Protein AF-A0A968X0L7-F1 (afdb_monomer)

Structure (mmCIF, N/CA/C/O backbone):
data_AF-A0A968X0L7-F1
#
_entry.id   AF-A0A968X0L7-F1
#
loop_
_atom_site.group_PDB
_atom_site.id
_atom_site.type_symbol
_atom_site.label_atom_id
_atom_site.label_alt_id
_atom_site.label_comp_id
_atom_site.label_asym_id
_atom_site.label_entity_id
_atom_site.label_seq_id
_atom_site.pdbx_PDB_ins_code
_atom_site.Cartn_x
_atom_site.Cartn_y
_atom_site.Cartn_z
_atom_site.occupancy
_atom_site.B_iso_or_equiv
_atom_site.auth_seq_id
_atom_site.auth_comp_id
_atom_site.auth_asym_id
_atom_site.auth_atom_id
_atom_site.pdbx_PDB_model_num
ATOM 1 N N . MET A 1 1 ? 12.137 -0.746 -3.456 1.00 75.75 1 MET A N 1
ATOM 2 C CA . MET A 1 1 ? 11.085 0.293 -3.569 1.00 75.75 1 MET A CA 1
ATOM 3 C C . MET A 1 1 ? 9.970 0.069 -2.554 1.00 75.75 1 MET A C 1
ATOM 5 O O . MET A 1 1 ? 9.830 0.918 -1.688 1.00 75.75 1 MET A O 1
ATOM 9 N N . PHE A 1 2 ? 9.202 -1.030 -2.614 1.00 81.44 2 PHE A N 1
ATOM 10 C CA . PHE A 1 2 ? 8.093 -1.289 -1.676 1.00 81.44 2 PHE A CA 1
ATOM 11 C C . PHE A 1 2 ? 8.555 -1.309 -0.215 1.00 81.44 2 PHE A C 1
ATOM 13 O O . PHE A 1 2 ? 8.019 -0.571 0.605 1.00 81.44 2 PHE A O 1
ATOM 20 N N . ALA A 1 3 ? 9.636 -2.038 0.077 1.00 82.19 3 ALA A N 1
ATOM 21 C CA . ALA A 1 3 ? 10.258 -2.047 1.402 1.00 82.19 3 ALA A CA 1
ATOM 22 C C . ALA A 1 3 ? 10.710 -0.652 1.884 1.00 82.19 3 ALA A C 1
ATOM 24 O O . ALA A 1 3 ? 10.649 -0.354 3.075 1.00 82.19 3 ALA A O 1
ATOM 25 N N . ASP A 1 4 ? 11.153 0.224 0.976 1.00 84.81 4 ASP A N 1
ATOM 26 C CA . ASP A 1 4 ? 11.571 1.585 1.334 1.00 84.81 4 ASP A CA 1
ATOM 27 C C . ASP A 1 4 ? 10.368 2.483 1.623 1.00 84.81 4 ASP A C 1
ATOM 29 O O . ASP A 1 4 ? 10.410 3.272 2.564 1.00 84.81 4 ASP A O 1
ATOM 33 N N . VAL A 1 5 ? 9.290 2.337 0.845 1.00 84.75 5 VAL A N 1
ATOM 34 C CA . VAL A 1 5 ? 8.009 3.013 1.089 1.00 84.75 5 VAL A CA 1
ATOM 35 C C . VAL A 1 5 ? 7.431 2.573 2.432 1.00 84.75 5 VAL A C 1
ATOM 37 O O . VAL A 1 5 ? 7.070 3.429 3.235 1.00 84.75 5 VAL A O 1
ATOM 40 N N . GLN A 1 6 ? 7.422 1.268 2.720 1.00 88.25 6 GLN A N 1
ATOM 41 C CA . GLN A 1 6 ? 6.985 0.744 4.013 1.00 88.25 6 GLN A CA 1
ATOM 42 C C . GLN A 1 6 ? 7.809 1.339 5.151 1.00 88.25 6 GLN A C 1
ATOM 44 O O . GLN A 1 6 ? 7.248 1.960 6.042 1.00 88.25 6 GLN A O 1
ATOM 49 N N . ARG A 1 7 ? 9.143 1.242 5.089 1.00 90.19 7 ARG A N 1
ATOM 50 C CA . ARG A 1 7 ? 10.028 1.757 6.143 1.00 90.19 7 ARG A CA 1
ATOM 51 C C . ARG A 1 7 ? 9.829 3.255 6.406 1.00 90.19 7 ARG A C 1
ATOM 53 O O . ARG A 1 7 ? 9.991 3.698 7.538 1.00 90.19 7 ARG A O 1
ATOM 60 N N . GLN A 1 8 ? 9.517 4.035 5.369 1.00 89.44 8 GLN A N 1
ATOM 61 C CA . GLN A 1 8 ? 9.254 5.472 5.492 1.00 89.44 8 GLN A CA 1
ATOM 62 C C . GLN A 1 8 ? 7.897 5.776 6.133 1.00 89.44 8 GLN A C 1
ATOM 64 O O . GLN A 1 8 ? 7.799 6.734 6.894 1.00 89.44 8 GLN A O 1
ATOM 69 N N . LEU A 1 9 ? 6.862 4.996 5.817 1.00 90.06 9 LEU A N 1
ATOM 70 C CA . LEU A 1 9 ? 5.487 5.297 6.217 1.00 90.06 9 LEU A CA 1
ATOM 71 C C . LEU A 1 9 ? 5.033 4.553 7.469 1.00 90.06 9 LEU A C 1
ATOM 73 O O . LEU A 1 9 ? 4.130 5.023 8.149 1.00 90.06 9 LEU A O 1
ATOM 77 N N . GLU A 1 10 ? 5.651 3.428 7.806 1.00 92.06 10 GLU A N 1
ATOM 78 C CA . GLU A 1 10 ? 5.284 2.616 8.965 1.00 92.06 10 GLU A CA 1
ATOM 79 C C . GLU A 1 10 ? 5.223 3.417 10.280 1.00 92.06 10 GLU A C 1
ATOM 81 O O . GLU A 1 10 ? 4.235 3.258 10.996 1.00 92.06 10 GLU A O 1
ATOM 86 N N . PRO A 1 11 ? 6.145 4.361 10.578 1.00 93.38 11 PRO A N 1
ATOM 87 C CA . PRO A 1 11 ? 6.009 5.226 11.752 1.00 93.38 11 PRO A CA 1
ATOM 88 C C . PRO A 1 11 ? 4.733 6.079 11.745 1.00 93.38 11 PRO A C 1
ATOM 90 O O . PRO A 1 11 ? 4.098 6.221 12.785 1.00 93.38 11 PRO A O 1
ATOM 93 N N . LEU A 1 12 ? 4.338 6.606 10.580 1.00 89.94 12 LEU A N 1
ATOM 94 C CA . LEU A 1 12 ? 3.117 7.404 10.428 1.00 89.94 12 LEU A CA 1
ATOM 95 C C . LEU A 1 12 ? 1.876 6.527 10.612 1.00 89.94 12 LEU A C 1
ATOM 97 O O . LEU A 1 12 ? 0.958 6.894 11.332 1.00 89.94 12 LEU A O 1
ATOM 101 N N . PHE A 1 13 ? 1.863 5.327 10.029 1.00 91.81 13 PHE A N 1
ATOM 102 C CA . PHE A 1 13 ? 0.772 4.372 10.240 1.00 91.81 13 PHE A CA 1
ATOM 103 C C . PHE A 1 13 ? 0.609 4.023 11.722 1.00 91.81 13 PHE A C 1
ATOM 105 O O . PHE A 1 13 ? -0.510 4.043 12.226 1.00 91.81 13 PHE A O 1
ATOM 112 N N . VAL A 1 14 ? 1.712 3.785 12.436 1.00 93.12 14 VAL A N 1
ATOM 113 C CA . VAL A 1 14 ? 1.689 3.530 13.883 1.00 93.12 14 VAL A CA 1
ATOM 114 C C . VAL A 1 14 ? 1.156 4.735 14.663 1.00 93.12 14 VAL A C 1
ATOM 116 O O . VAL A 1 14 ? 0.320 4.549 15.543 1.00 93.12 14 VAL A O 1
ATOM 119 N N . GLU A 1 15 ? 1.585 5.956 14.334 1.00 92.44 15 GLU A N 1
ATOM 120 C CA . GLU A 1 15 ? 1.085 7.195 14.955 1.00 92.44 15 GLU A CA 1
ATOM 121 C C . GLU A 1 15 ? -0.430 7.373 14.752 1.00 92.44 15 GLU A C 1
ATOM 123 O O . GLU A 1 15 ? -1.155 7.749 15.674 1.00 92.44 15 GLU A O 1
ATOM 128 N N . HIS A 1 16 ? -0.930 7.005 13.572 1.00 86.62 16 HIS A N 1
ATOM 129 C CA . HIS A 1 16 ? -2.353 6.996 13.237 1.00 86.62 16 HIS A CA 1
ATOM 130 C C . HIS A 1 16 ? -3.109 5.752 13.741 1.00 86.62 16 HIS A C 1
ATOM 132 O O . HIS A 1 16 ? -4.294 5.604 13.451 1.00 86.62 16 HIS A O 1
ATOM 138 N N . HIS A 1 17 ? -2.464 4.878 14.523 1.00 92.94 17 HIS A N 1
ATOM 139 C CA . HIS A 1 17 ? -3.044 3.638 15.056 1.00 92.94 17 HIS A CA 1
ATOM 140 C C . HIS A 1 17 ? -3.551 2.681 13.960 1.00 92.94 17 HIS A C 1
ATOM 142 O O . HIS A 1 17 ? -4.531 1.954 14.137 1.00 92.94 17 HIS A O 1
ATOM 148 N N . LEU A 1 18 ? -2.867 2.665 12.818 1.00 91.94 18 LEU A N 1
ATOM 149 C CA . LEU A 1 18 ? -3.136 1.820 11.661 1.00 91.94 18 LEU A CA 1
ATOM 150 C C . LEU A 1 18 ? -2.012 0.804 11.447 1.00 91.94 18 LEU A C 1
ATOM 152 O O . LEU A 1 18 ? -0.874 0.978 11.881 1.00 91.94 18 LEU A O 1
ATOM 156 N N . LYS A 1 19 ? -2.325 -0.269 10.720 1.00 93.69 19 LYS A N 1
ATOM 157 C CA . LYS A 1 19 ? -1.341 -1.268 10.279 1.00 93.69 19 LYS A CA 1
ATOM 158 C C . LYS A 1 19 ? -1.040 -1.093 8.799 1.00 93.69 19 LYS A C 1
ATOM 160 O O . LYS A 1 19 ? -1.970 -0.936 8.014 1.00 93.69 19 LYS A O 1
ATOM 165 N N . LEU A 1 20 ? 0.231 -1.198 8.421 1.00 93.38 20 LEU A N 1
ATOM 166 C CA . LEU A 1 20 ? 0.654 -1.291 7.026 1.00 93.38 20 LEU A CA 1
ATOM 167 C C . LEU A 1 20 ? 1.228 -2.685 6.761 1.00 93.38 20 LEU A C 1
ATOM 169 O O . LEU A 1 20 ? 2.188 -3.091 7.410 1.00 93.38 20 LEU A O 1
ATOM 173 N N . ALA A 1 21 ? 0.646 -3.409 5.811 1.00 92.19 21 ALA A N 1
ATOM 174 C CA . ALA A 1 21 ? 1.171 -4.677 5.315 1.00 92.19 21 ALA A CA 1
ATOM 175 C C . ALA A 1 21 ? 1.712 -4.502 3.893 1.00 92.19 21 ALA A C 1
ATOM 177 O O . ALA A 1 21 ? 1.120 -3.781 3.089 1.00 92.19 21 ALA A O 1
ATOM 178 N N . VAL A 1 22 ? 2.815 -5.180 3.572 1.00 91.00 22 VAL A N 1
ATOM 179 C CA . VAL A 1 22 ? 3.346 -5.255 2.207 1.00 91.00 22 VAL A CA 1
ATOM 180 C C . VAL A 1 22 ? 3.386 -6.703 1.749 1.00 91.00 22 VAL A C 1
ATOM 182 O O . VAL A 1 22 ? 3.975 -7.558 2.405 1.00 91.00 22 VAL A O 1
ATOM 185 N N . GLU A 1 23 ? 2.771 -6.961 0.601 1.00 90.38 23 GLU A N 1
ATOM 186 C CA . GLU A 1 23 ? 2.739 -8.260 -0.062 1.00 90.38 23 GLU A CA 1
ATOM 187 C C . GLU A 1 23 ? 3.369 -8.129 -1.459 1.00 90.38 23 GLU A C 1
ATOM 189 O O . GLU A 1 23 ? 2.684 -7.895 -2.456 1.00 90.38 23 GLU A O 1
ATOM 194 N N . GLU A 1 24 ? 4.695 -8.228 -1.538 1.00 83.88 24 GLU A N 1
ATOM 195 C CA . GLU A 1 24 ? 5.452 -8.075 -2.787 1.00 83.88 24 GLU A CA 1
ATOM 196 C C . GLU A 1 24 ? 5.568 -9.429 -3.512 1.00 83.88 24 GLU A C 1
ATOM 198 O O . GLU A 1 24 ? 6.336 -10.290 -3.095 1.00 83.88 24 GLU A O 1
ATOM 203 N N . ASN A 1 25 ? 4.803 -9.628 -4.596 1.00 81.69 25 ASN A N 1
ATOM 204 C CA . ASN A 1 25 ? 4.835 -10.860 -5.409 1.00 81.69 25 ASN A CA 1
ATOM 205 C C . ASN A 1 25 ? 5.301 -10.617 -6.856 1.00 81.69 25 ASN A C 1
ATOM 207 O O . ASN A 1 25 ? 5.048 -11.431 -7.744 1.00 81.69 25 ASN A O 1
ATOM 211 N N . ALA A 1 26 ? 5.948 -9.480 -7.113 1.00 74.00 26 ALA A N 1
ATOM 212 C CA . ALA A 1 26 ? 6.573 -9.162 -8.390 1.00 74.00 26 ALA A CA 1
ATOM 213 C C . ALA A 1 26 ? 7.910 -8.451 -8.151 1.00 74.00 26 ALA A C 1
ATOM 215 O O . ALA A 1 26 ? 7.945 -7.424 -7.478 1.00 74.00 26 ALA A O 1
ATOM 216 N N . GLU A 1 27 ? 8.995 -8.994 -8.706 1.00 65.00 27 GLU A N 1
ATOM 217 C CA . GLU A 1 27 ? 10.363 -8.572 -8.369 1.00 65.00 27 GLU A CA 1
ATOM 218 C C . GLU A 1 27 ? 10.845 -7.345 -9.160 1.00 65.00 27 GLU A C 1
ATOM 220 O O . GLU A 1 27 ? 11.585 -6.515 -8.630 1.00 65.00 27 GLU A O 1
ATOM 225 N N . LEU A 1 28 ? 10.448 -7.203 -10.432 1.00 68.69 28 LEU A N 1
ATOM 226 C CA . LEU A 1 28 ? 10.965 -6.157 -11.319 1.00 68.69 28 LEU A CA 1
ATOM 227 C C . LEU A 1 28 ? 9.897 -5.651 -12.298 1.00 68.69 28 LEU A C 1
ATOM 229 O O . LEU A 1 28 ? 9.290 -6.426 -13.039 1.00 68.69 28 LEU A O 1
ATOM 233 N N . VAL A 1 29 ? 9.724 -4.327 -12.346 1.00 76.00 29 VAL A N 1
ATOM 234 C CA . VAL A 1 29 ? 8.807 -3.635 -13.264 1.00 76.00 29 VAL A CA 1
ATOM 235 C C . VAL A 1 29 ? 9.518 -2.566 -14.088 1.00 76.00 29 VAL A C 1
ATOM 237 O O . VAL A 1 29 ? 10.389 -1.853 -13.592 1.00 76.00 29 VAL A O 1
ATOM 240 N N . TRP A 1 30 ? 9.098 -2.405 -15.339 1.00 75.81 30 TRP A N 1
ATOM 241 C CA . TRP A 1 30 ? 9.412 -1.255 -16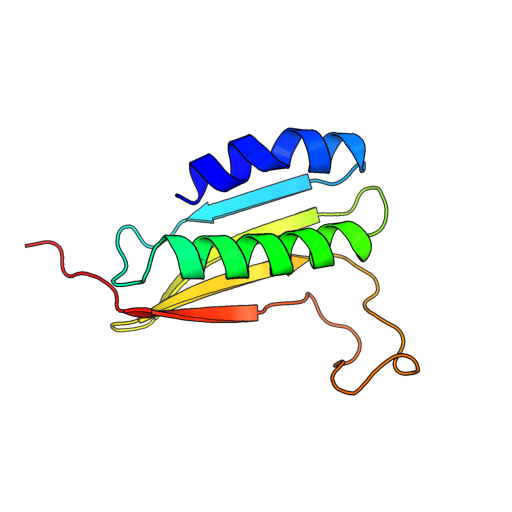.177 1.00 75.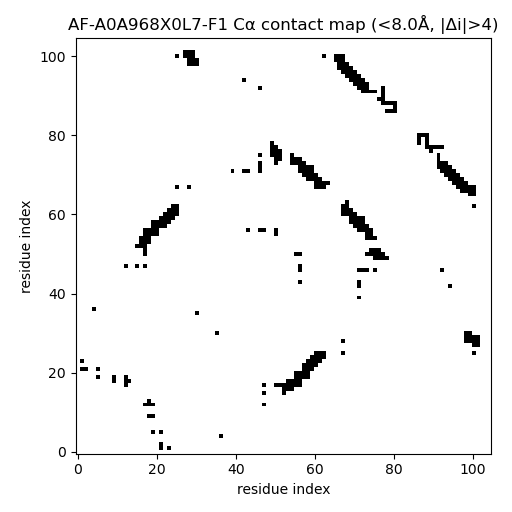81 30 TRP A CA 1
ATOM 242 C C . TRP A 1 30 ? 8.422 -0.131 -15.876 1.00 75.81 30 TRP A C 1
ATOM 244 O O . TRP A 1 30 ? 7.318 -0.081 -16.420 1.00 75.81 30 TRP A O 1
ATOM 254 N N . ALA A 1 31 ? 8.824 0.774 -14.993 1.00 79.56 31 ALA A N 1
ATOM 255 C CA . ALA A 1 31 ? 8.079 1.978 -14.655 1.00 79.56 31 ALA A CA 1
ATOM 256 C C . ALA A 1 31 ? 9.046 3.132 -14.372 1.00 79.56 31 ALA A C 1
ATOM 258 O O . ALA A 1 31 ? 10.203 2.911 -14.019 1.00 79.56 31 ALA A O 1
ATOM 259 N N . ASP A 1 32 ? 8.562 4.369 -14.493 1.00 83.75 32 ASP A N 1
ATOM 260 C CA . ASP A 1 32 ? 9.266 5.525 -13.940 1.00 83.75 32 ASP A CA 1
ATOM 261 C C . ASP A 1 32 ? 9.163 5.453 -12.402 1.00 83.75 32 ASP A C 1
ATOM 263 O O . ASP A 1 32 ? 8.058 5.591 -11.861 1.00 83.75 32 ASP A O 1
ATOM 267 N N . PRO A 1 33 ? 10.278 5.229 -11.681 1.00 82.44 33 PRO A N 1
ATOM 268 C CA . PRO A 1 33 ? 10.249 5.020 -10.238 1.00 82.44 33 PRO A CA 1
ATOM 269 C C . PRO A 1 33 ? 9.774 6.261 -9.475 1.00 82.44 33 PRO A C 1
ATOM 271 O O . PRO A 1 33 ? 9.167 6.124 -8.413 1.00 82.44 33 PRO A O 1
ATOM 274 N N . ALA A 1 34 ? 10.005 7.469 -10.002 1.00 85.00 34 ALA A N 1
ATOM 275 C CA . ALA A 1 34 ? 9.556 8.701 -9.364 1.00 85.00 34 ALA A CA 1
ATOM 276 C C . ALA A 1 34 ? 8.036 8.849 -9.479 1.00 85.00 34 ALA A C 1
ATOM 278 O O . ALA A 1 34 ? 7.370 9.131 -8.481 1.00 85.00 34 ALA A O 1
ATOM 279 N N . ARG A 1 35 ? 7.477 8.590 -10.670 1.00 84.31 35 ARG A N 1
ATOM 280 C CA . ARG A 1 35 ? 6.019 8.613 -10.882 1.00 84.31 35 ARG A CA 1
ATOM 281 C C . ARG A 1 35 ? 5.316 7.519 -10.094 1.00 84.31 35 ARG A C 1
ATOM 283 O O . ARG A 1 35 ? 4.300 7.792 -9.464 1.00 84.31 35 ARG A O 1
ATOM 290 N N . LEU A 1 36 ? 5.862 6.303 -10.095 1.00 84.00 36 LEU A N 1
ATOM 291 C CA . LEU A 1 36 ? 5.274 5.191 -9.356 1.00 84.00 36 LEU A CA 1
ATOM 292 C C . LEU A 1 36 ? 5.267 5.478 -7.852 1.00 84.00 36 LEU A C 1
ATOM 294 O O . LEU A 1 36 ? 4.230 5.346 -7.209 1.00 84.00 36 LEU A O 1
ATOM 298 N N . ARG A 1 37 ? 6.384 5.974 -7.307 1.00 85.50 37 ARG A N 1
ATOM 299 C CA . ARG A 1 37 ? 6.450 6.423 -5.912 1.00 85.50 37 ARG A CA 1
ATOM 300 C C . ARG A 1 37 ? 5.431 7.523 -5.617 1.00 85.50 37 ARG A C 1
ATOM 302 O O . ARG A 1 37 ? 4.768 7.453 -4.592 1.00 85.50 37 ARG A O 1
ATOM 309 N N . GLN A 1 38 ? 5.296 8.520 -6.492 1.00 86.00 38 GLN A N 1
ATOM 310 C CA . GLN A 1 38 ? 4.325 9.600 -6.309 1.00 86.00 38 GLN A CA 1
ATOM 311 C C . GLN A 1 38 ? 2.891 9.065 -6.238 1.00 86.00 38 GLN A C 1
ATOM 313 O O . GLN A 1 38 ? 2.152 9.447 -5.336 1.00 86.00 38 GLN A O 1
ATOM 318 N N . VAL A 1 39 ? 2.512 8.169 -7.154 1.00 85.44 39 VAL A N 1
ATOM 319 C CA . VAL A 1 39 ? 1.186 7.538 -7.140 1.00 85.44 39 VAL A CA 1
ATOM 320 C C . VAL A 1 39 ? 0.985 6.763 -5.841 1.00 85.44 39 VAL A C 1
ATOM 322 O O . VAL A 1 39 ? -0.004 6.995 -5.159 1.00 85.44 39 VAL A O 1
ATOM 325 N N . LEU A 1 40 ? 1.941 5.921 -5.437 1.00 85.38 40 LEU A N 1
ATOM 326 C CA . LEU A 1 40 ? 1.843 5.157 -4.189 1.00 85.38 40 LEU A CA 1
ATOM 327 C C . LEU A 1 40 ? 1.662 6.047 -2.956 1.00 85.38 40 LEU A C 1
ATOM 329 O O . LEU A 1 40 ? 0.828 5.738 -2.113 1.00 85.38 40 LEU A O 1
ATOM 333 N N . LEU A 1 41 ? 2.397 7.158 -2.863 1.00 85.88 41 LEU A N 1
ATOM 334 C CA . LEU A 1 41 ? 2.254 8.101 -1.753 1.00 85.88 41 LEU A CA 1
ATOM 335 C C . LEU A 1 41 ? 0.859 8.731 -1.716 1.00 85.88 41 LEU A C 1
ATOM 337 O O . LEU A 1 41 ? 0.263 8.774 -0.649 1.00 85.88 41 LEU A O 1
ATOM 341 N N . ILE A 1 42 ? 0.319 9.155 -2.864 1.00 85.00 42 ILE A N 1
ATOM 342 C CA . ILE A 1 42 ? -1.044 9.709 -2.948 1.00 85.00 42 ILE A CA 1
ATOM 343 C C . ILE A 1 42 ? -2.077 8.682 -2.467 1.00 85.00 42 ILE A C 1
ATOM 345 O O . ILE A 1 42 ? -3.005 9.018 -1.737 1.00 85.00 42 ILE A O 1
ATOM 349 N N . LEU A 1 43 ? -1.925 7.420 -2.872 1.00 84.88 43 LEU A N 1
ATOM 350 C CA . LEU A 1 43 ? -2.872 6.368 -2.507 1.00 84.88 43 LEU A CA 1
ATOM 351 C C . LEU A 1 43 ? -2.782 5.981 -1.028 1.00 84.88 43 LEU A C 1
ATOM 353 O O . LEU A 1 43 ? -3.812 5.772 -0.393 1.00 84.88 43 LEU A O 1
ATOM 357 N N . LEU A 1 44 ? -1.571 5.897 -0.479 1.00 86.31 44 LEU A N 1
ATOM 358 C CA . LEU A 1 44 ? -1.350 5.563 0.928 1.00 86.31 44 LEU A CA 1
ATOM 359 C C . LEU A 1 44 ? -1.771 6.701 1.864 1.00 86.31 44 LEU A C 1
ATOM 361 O O . LEU A 1 44 ? -2.306 6.421 2.931 1.00 86.31 44 LEU A O 1
ATOM 365 N N . ASP A 1 45 ? -1.586 7.956 1.449 1.00 85.19 45 ASP A N 1
ATOM 366 C CA . ASP A 1 45 ? -2.081 9.137 2.165 1.00 85.19 45 ASP A CA 1
ATOM 367 C C . ASP A 1 45 ? -3.614 9.127 2.251 1.00 85.19 45 ASP A C 1
ATOM 369 O O . ASP A 1 45 ? -4.186 9.242 3.337 1.00 85.19 45 ASP A O 1
ATOM 373 N N . ASN A 1 46 ? -4.288 8.847 1.128 1.00 82.88 46 ASN A N 1
ATOM 374 C CA . ASN A 1 46 ? -5.737 8.637 1.115 1.00 82.88 46 ASN A CA 1
ATOM 375 C C . ASN A 1 46 ? -6.144 7.496 2.056 1.00 82.88 46 ASN A C 1
ATOM 377 O O . ASN A 1 46 ? -7.020 7.672 2.899 1.00 82.88 46 ASN A O 1
ATOM 381 N N . ALA A 1 47 ? -5.502 6.332 1.945 1.00 84.69 47 ALA A N 1
ATOM 382 C CA . ALA A 1 47 ? -5.827 5.186 2.785 1.00 84.69 47 ALA A CA 1
ATOM 383 C C . ALA A 1 47 ? -5.671 5.517 4.281 1.00 84.69 47 ALA A C 1
ATOM 385 O O . ALA A 1 47 ? -6.537 5.167 5.078 1.00 84.69 47 ALA A O 1
ATOM 386 N N . MET A 1 48 ? -4.629 6.257 4.665 1.00 84.06 48 MET A N 1
ATOM 387 C CA . MET A 1 48 ? -4.410 6.699 6.044 1.00 84.06 48 MET A CA 1
ATOM 388 C C . MET A 1 48 ? -5.491 7.672 6.532 1.00 84.06 48 MET A C 1
ATOM 390 O O . MET A 1 48 ? -5.949 7.556 7.665 1.00 84.06 48 MET A O 1
ATOM 394 N N . CYS A 1 49 ? -5.938 8.598 5.679 1.00 81.56 49 CYS A N 1
ATOM 395 C CA . CYS A 1 49 ? -6.966 9.579 6.033 1.00 81.56 49 CYS A CA 1
ATOM 396 C C . CYS A 1 49 ? -8.367 8.967 6.193 1.00 81.56 49 CYS A C 1
ATOM 398 O O . CYS A 1 49 ? -9.175 9.486 6.963 1.00 81.56 49 CYS A O 1
ATOM 400 N N . TYR A 1 50 ? -8.672 7.896 5.453 1.00 79.69 50 TYR A N 1
ATOM 401 C CA . TYR A 1 50 ? -10.021 7.315 5.384 1.00 79.69 50 TYR A CA 1
ATOM 402 C C . TYR A 1 50 ? -10.172 5.968 6.107 1.00 79.69 50 TYR A C 1
ATOM 404 O O . TYR A 1 50 ? -11.292 5.459 6.220 1.00 79.69 50 TYR A O 1
ATOM 412 N N . THR A 1 51 ? -9.084 5.410 6.644 1.00 84.69 51 THR A N 1
ATOM 413 C CA . THR A 1 51 ? -9.136 4.214 7.495 1.00 84.69 51 THR A CA 1
ATOM 414 C C . THR A 1 51 ? -9.316 4.616 8.961 1.00 84.69 51 THR A C 1
ATOM 416 O O . THR A 1 51 ? -8.482 5.347 9.491 1.00 84.69 51 THR A O 1
ATOM 419 N N . PRO A 1 52 ? -10.370 4.142 9.652 1.00 84.88 52 PRO A N 1
ATOM 420 C CA . PRO A 1 52 ? -10.529 4.351 11.084 1.00 84.88 52 PRO A CA 1
ATOM 421 C C . PRO A 1 52 ? -9.388 3.739 11.899 1.00 84.88 52 PRO A C 1
ATOM 423 O O . PRO A 1 52 ? -8.792 2.736 11.503 1.00 84.88 52 PRO A O 1
ATOM 426 N N . GLU A 1 53 ? -9.162 4.297 13.086 1.00 86.56 53 GLU A N 1
ATOM 427 C CA . GLU A 1 53 ? -8.239 3.759 14.088 1.00 86.56 53 GLU A CA 1
ATOM 428 C C . GLU A 1 53 ? -8.435 2.246 14.304 1.00 86.56 53 GLU A C 1
ATOM 430 O O . GLU A 1 53 ? -9.556 1.735 14.376 1.00 86.56 53 GLU A O 1
ATOM 435 N N . GLY A 1 54 ? -7.322 1.514 14.386 1.00 86.62 54 GLY A N 1
ATOM 436 C CA . GLY A 1 54 ? -7.291 0.057 14.507 1.00 86.62 54 GLY A CA 1
ATOM 437 C C . GLY A 1 54 ? -7.440 -0.700 13.183 1.00 86.62 54 GLY A C 1
ATOM 438 O O . GLY A 1 54 ? -7.312 -1.929 13.177 1.00 86.62 54 GLY A O 1
ATOM 439 N N . GLY A 1 55 ? -7.683 0.001 12.071 1.00 90.06 55 GLY A N 1
ATOM 440 C CA . GLY A 1 55 ? -7.752 -0.576 10.733 1.00 90.06 55 GLY A CA 1
ATOM 441 C C . GLY A 1 55 ? -6.393 -0.945 10.130 1.00 90.06 55 GLY A C 1
ATOM 442 O O . GLY A 1 55 ? -5.329 -0.831 10.750 1.00 90.06 55 GLY A O 1
ATOM 443 N N . SER A 1 56 ? -6.425 -1.418 8.887 1.00 90.88 56 SER A N 1
ATOM 444 C CA . SER A 1 56 ? -5.234 -1.851 8.159 1.00 90.88 56 SER A CA 1
ATOM 445 C C . SER A 1 56 ? -5.264 -1.430 6.702 1.00 90.88 56 SER A C 1
ATOM 447 O O . SER A 1 56 ? -6.311 -1.476 6.061 1.00 90.88 56 SER A O 1
ATOM 449 N N . VAL A 1 57 ? -4.085 -1.119 6.177 1.00 90.81 57 VAL A N 1
ATOM 450 C CA . VAL A 1 57 ? -3.823 -0.880 4.763 1.00 90.81 57 VAL A CA 1
ATOM 451 C C . VAL A 1 57 ? -2.805 -1.907 4.280 1.00 90.81 57 VAL A C 1
ATOM 453 O O . VAL A 1 57 ? -1.810 -2.182 4.947 1.00 90.81 57 VAL A O 1
ATOM 456 N N . THR A 1 58 ? -3.054 -2.491 3.117 1.00 91.25 58 THR A N 1
ATOM 457 C CA . THR A 1 58 ? -2.207 -3.492 2.473 1.00 91.25 58 THR A CA 1
ATOM 458 C C . THR A 1 58 ? -1.740 -2.948 1.135 1.00 91.25 58 THR A C 1
ATOM 460 O O . THR A 1 58 ? -2.558 -2.554 0.312 1.00 91.25 58 THR A O 1
ATOM 463 N N . LEU A 1 59 ? -0.433 -2.931 0.906 1.00 89.94 59 LEU A N 1
ATOM 464 C CA . LEU A 1 59 ? 0.172 -2.646 -0.387 1.00 89.94 59 LEU A CA 1
ATOM 465 C C . LEU A 1 59 ? 0.657 -3.963 -0.989 1.00 89.94 59 LEU A C 1
ATOM 467 O O . LEU A 1 59 ? 1.576 -4.592 -0.472 1.00 89.94 59 LEU A O 1
ATOM 471 N N . ARG A 1 60 ? 0.054 -4.381 -2.092 1.00 89.00 60 ARG A N 1
ATOM 472 C CA . ARG A 1 60 ? 0.320 -5.661 -2.734 1.00 89.00 60 ARG A CA 1
ATOM 473 C C . ARG A 1 60 ? 0.780 -5.462 -4.167 1.00 89.00 60 ARG A C 1
ATOM 475 O O . ARG A 1 60 ? 0.268 -4.596 -4.862 1.00 89.00 60 ARG A O 1
ATOM 482 N N . SER A 1 61 ? 1.700 -6.297 -4.631 1.00 87.38 61 SER A N 1
ATOM 483 C CA . SER A 1 61 ? 1.959 -6.479 -6.058 1.00 87.38 61 SER A CA 1
ATOM 484 C C . SER A 1 61 ? 1.619 -7.906 -6.484 1.00 87.38 61 SER A C 1
ATOM 486 O O . SER A 1 61 ? 1.836 -8.857 -5.730 1.00 87.38 61 SER A O 1
ATOM 488 N N . LYS A 1 62 ? 1.054 -8.065 -7.683 1.00 85.62 62 LYS A N 1
ATOM 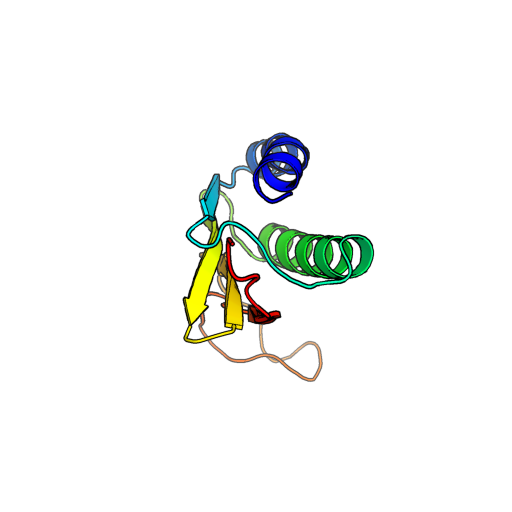489 C CA . LYS A 1 62 ? 0.756 -9.353 -8.319 1.00 85.62 62 LYS A CA 1
ATOM 490 C C . LYS A 1 62 ? 1.186 -9.316 -9.777 1.00 85.62 62 LYS A C 1
ATOM 492 O O . LYS A 1 62 ? 0.880 -8.365 -10.491 1.00 85.62 62 LYS A O 1
ATOM 497 N N . LEU A 1 63 ? 1.851 -10.371 -10.232 1.00 83.31 63 LEU A N 1
ATOM 498 C CA . LEU A 1 63 ? 2.084 -10.581 -11.655 1.00 83.31 63 LEU A CA 1
ATOM 499 C C . LEU A 1 63 ? 0.784 -11.054 -12.323 1.00 83.31 63 LEU A C 1
ATOM 501 O O . LEU A 1 63 ? 0.160 -12.018 -11.882 1.00 83.31 63 LEU A O 1
ATOM 505 N N . HIS A 1 64 ? 0.398 -10.389 -13.402 1.00 82.81 64 HIS A N 1
ATOM 506 C CA . HIS A 1 64 ? -0.746 -10.715 -14.237 1.00 82.81 64 HIS A CA 1
ATOM 507 C C . HIS A 1 64 ? -0.320 -10.700 -15.712 1.00 82.81 64 HIS A C 1
ATOM 509 O O . HIS A 1 64 ? -0.370 -9.674 -16.393 1.00 82.81 64 HIS A O 1
ATOM 515 N N . GLY A 1 65 ? 0.130 -11.858 -16.203 1.00 83.19 65 GLY A N 1
ATOM 516 C CA . GLY A 1 65 ? 0.713 -11.985 -17.539 1.00 83.19 65 GLY A CA 1
ATOM 517 C C . GLY A 1 65 ? 2.072 -11.289 -17.622 1.00 83.19 65 GLY A C 1
ATOM 518 O O . GLY A 1 65 ? 2.956 -11.564 -16.817 1.00 83.19 65 GLY A O 1
ATOM 519 N N . ASP A 1 66 ? 2.229 -10.381 -18.584 1.00 80.75 66 ASP A N 1
ATOM 520 C CA . ASP A 1 66 ? 3.419 -9.539 -18.753 1.00 80.75 66 ASP A CA 1
ATOM 521 C C . ASP A 1 66 ? 3.332 -8.214 -17.979 1.00 80.75 66 ASP A C 1
ATOM 523 O O . ASP A 1 66 ? 4.179 -7.330 -18.135 1.00 80.75 66 ASP A O 1
ATOM 527 N N . MET A 1 67 ? 2.315 -8.073 -17.131 1.00 80.56 67 MET A N 1
ATOM 528 C CA . MET A 1 67 ? 2.060 -6.884 -16.339 1.00 80.56 67 MET A CA 1
ATOM 529 C C . MET A 1 67 ? 2.109 -7.192 -14.844 1.00 80.56 67 MET A C 1
ATOM 531 O O . MET A 1 67 ? 1.863 -8.308 -14.409 1.00 80.56 67 MET A O 1
ATOM 535 N N . VAL A 1 68 ? 2.394 -6.180 -14.041 1.00 83.25 68 VAL A N 1
ATOM 536 C CA . VAL A 1 68 ? 2.321 -6.191 -12.589 1.00 83.25 68 VAL A CA 1
ATOM 537 C C . VAL A 1 68 ? 1.205 -5.255 -12.187 1.00 83.25 68 VAL A C 1
ATOM 539 O O . VAL A 1 68 ? 1.245 -4.066 -12.497 1.00 83.25 68 VAL A O 1
ATOM 542 N N . GLU A 1 69 ? 0.224 -5.811 -11.500 1.00 85.06 69 GLU A N 1
ATOM 543 C CA . GLU A 1 69 ? -0.802 -5.083 -10.779 1.00 85.06 69 GLU A CA 1
ATOM 544 C C . GLU A 1 69 ? -0.258 -4.722 -9.401 1.00 85.06 69 GLU A C 1
ATOM 546 O O . GLU A 1 69 ? 0.215 -5.584 -8.661 1.00 85.06 69 GLU A O 1
ATOM 551 N N . ILE A 1 70 ? -0.324 -3.443 -9.056 1.00 84.88 70 ILE A N 1
ATOM 552 C CA . ILE A 1 70 ? -0.05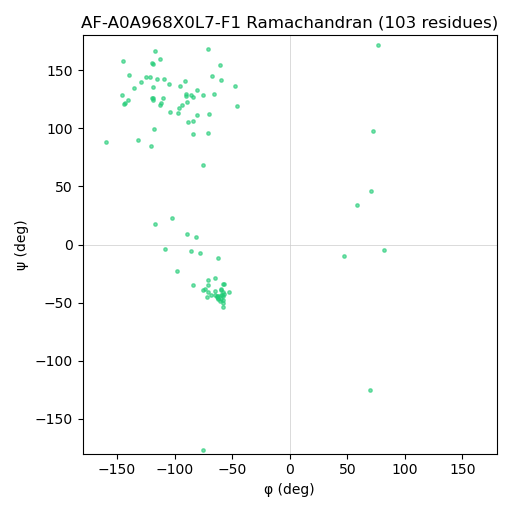4 -2.954 -7.709 1.00 84.88 70 ILE A CA 1
ATOM 553 C C . ILE A 1 70 ? -1.373 -2.486 -7.124 1.00 84.88 70 ILE A C 1
ATOM 555 O O . ILE A 1 70 ? -2.031 -1.658 -7.738 1.00 84.88 70 ILE A O 1
ATOM 559 N N . GLU A 1 71 ? -1.725 -3.004 -5.959 1.00 86.50 71 GLU A N 1
ATOM 560 C CA . GLU A 1 71 ? -2.970 -2.780 -5.237 1.00 86.50 71 GLU A CA 1
ATOM 561 C C . GLU A 1 71 ? -2.639 -2.129 -3.885 1.00 86.50 71 GLU A C 1
ATOM 563 O O . GLU A 1 71 ? -1.858 -2.672 -3.110 1.00 86.50 71 GLU A O 1
ATOM 568 N N . VAL A 1 72 ? -3.226 -0.973 -3.581 1.00 86.69 72 VAL A N 1
ATOM 569 C CA . VAL A 1 72 ? -3.370 -0.487 -2.193 1.00 86.69 72 VAL A CA 1
ATOM 570 C C . VAL A 1 72 ? -4.757 -0.908 -1.740 1.00 86.69 72 VAL A C 1
ATOM 572 O O . VAL A 1 72 ? -5.663 -0.778 -2.535 1.00 86.69 72 VAL A O 1
ATOM 575 N N . ALA A 1 73 ? -4.944 -1.430 -0.536 1.00 87.06 73 ALA A N 1
ATOM 576 C CA . ALA A 1 73 ? -6.229 -1.945 -0.068 1.00 87.06 73 ALA A CA 1
ATOM 577 C C . ALA A 1 73 ? -6.406 -1.628 1.416 1.00 87.06 73 ALA A C 1
ATOM 579 O O . ALA A 1 73 ? -5.586 -2.050 2.226 1.00 87.06 73 ALA A O 1
ATOM 580 N N . ASP A 1 74 ? -7.460 -0.911 1.790 1.00 86.50 74 ASP A N 1
ATOM 581 C CA . ASP A 1 74 ? -7.714 -0.491 3.169 1.00 86.50 74 ASP A CA 1
ATOM 582 C C . ASP A 1 74 ? -9.001 -1.083 3.771 1.00 86.50 74 ASP A C 1
ATOM 584 O O . ASP A 1 74 ? -9.847 -1.644 3.069 1.00 86.50 74 ASP A O 1
ATOM 588 N N . THR A 1 75 ? -9.141 -0.974 5.095 1.00 83.44 75 THR A N 1
ATOM 589 C CA . THR A 1 75 ? -10.335 -1.398 5.851 1.00 83.44 75 THR A CA 1
ATOM 590 C C . THR A 1 75 ? -11.235 -0.223 6.247 1.00 83.44 75 THR A C 1
ATOM 592 O O . THR A 1 75 ? -11.946 -0.304 7.251 1.00 83.44 75 THR A O 1
ATOM 595 N N . GLY A 1 76 ? -11.148 0.901 5.537 1.00 71.69 76 GLY A N 1
ATOM 596 C CA . GLY A 1 76 ? -11.888 2.116 5.825 1.00 71.69 76 GLY A CA 1
ATOM 597 C C . GLY A 1 76 ? -13.382 2.031 5.530 1.00 71.69 76 GLY A C 1
ATOM 598 O O . GLY A 1 76 ? -13.879 1.104 4.893 1.00 71.69 76 GLY A O 1
ATOM 599 N N . VAL A 1 77 ? -14.122 3.038 6.002 1.00 61.88 77 VAL A N 1
ATOM 600 C CA . VAL A 1 77 ? -15.577 3.163 5.774 1.00 61.88 77 VAL A CA 1
ATOM 601 C C . VAL A 1 77 ? -15.918 3.680 4.366 1.00 61.88 77 VAL A C 1
ATOM 603 O O . VAL A 1 77 ? -17.086 3.680 3.975 1.00 61.88 77 VAL A O 1
ATOM 606 N N . GLY A 1 78 ? -14.902 4.095 3.599 1.00 56.62 78 GLY A N 1
ATOM 607 C CA . GLY A 1 78 ? -15.044 4.798 2.324 1.00 56.62 78 GLY A CA 1
ATOM 608 C C . GLY A 1 78 ? -15.429 6.277 2.490 1.00 56.62 78 GLY A C 1
ATOM 609 O O . GLY A 1 78 ? -15.738 6.742 3.585 1.00 56.62 78 GLY A O 1
ATOM 610 N N . ILE A 1 79 ? -15.410 7.041 1.393 1.00 52.53 79 ILE A N 1
ATOM 611 C CA . ILE A 1 79 ? -15.840 8.451 1.367 1.00 52.53 79 ILE A CA 1
ATOM 612 C C . ILE A 1 79 ? -17.340 8.501 1.047 1.00 52.53 79 ILE A C 1
ATOM 614 O O . ILE A 1 79 ? -17.792 7.889 0.078 1.00 52.53 79 ILE A O 1
ATOM 618 N N . ALA A 1 80 ? -18.122 9.236 1.845 1.00 41.50 80 ALA A N 1
ATOM 619 C CA . ALA A 1 80 ? -19.545 9.434 1.575 1.00 41.50 80 ALA A CA 1
ATOM 620 C C . ALA A 1 80 ? -19.760 10.122 0.202 1.00 41.50 80 ALA A C 1
ATOM 622 O O . ALA A 1 80 ? -19.011 11.042 -0.139 1.00 41.50 80 ALA A O 1
ATOM 623 N N . PRO A 1 81 ? -20.794 9.747 -0.580 1.00 42.66 81 PRO A N 1
ATOM 624 C CA . PRO A 1 81 ? -20.945 10.129 -1.997 1.00 42.66 81 PRO A CA 1
ATOM 625 C C . PRO A 1 81 ? -21.075 11.635 -2.282 1.00 42.66 81 PRO A C 1
ATOM 627 O O . PRO A 1 81 ? -21.045 12.065 -3.434 1.00 42.66 81 PRO A O 1
ATOM 630 N N . GLU A 1 82 ? -21.274 12.442 -1.248 1.00 44.00 82 GLU A N 1
ATOM 631 C CA . GLU A 1 82 ? -21.649 13.852 -1.333 1.00 44.00 82 GLU A CA 1
ATOM 632 C C . GLU A 1 82 ? -20.470 14.824 -1.489 1.00 44.00 82 GLU A C 1
ATOM 634 O O . GLU A 1 82 ? -20.687 15.994 -1.801 1.00 44.00 82 GLU A O 1
ATOM 639 N N . HIS A 1 83 ? -19.223 14.343 -1.415 1.00 45.00 83 HIS A N 1
ATOM 640 C CA . HIS A 1 83 ? -18.035 15.144 -1.717 1.00 45.00 83 HIS A CA 1
ATOM 641 C C . HIS A 1 83 ? -17.251 14.561 -2.912 1.00 45.00 83 HIS A C 1
ATOM 643 O O . HIS A 1 83 ? -16.426 13.665 -2.782 1.00 45.00 83 HIS A O 1
ATOM 649 N N . SER A 1 84 ? -17.464 15.160 -4.093 1.00 38.09 84 SER A N 1
ATOM 650 C CA . SER A 1 84 ? -16.611 15.113 -5.305 1.00 38.09 84 SER A CA 1
ATOM 651 C C . SER A 1 84 ? -16.529 13.823 -6.162 1.00 38.09 84 SER A C 1
ATOM 653 O O . SER A 1 84 ? -15.688 12.956 -5.985 1.00 38.09 84 SER A O 1
ATOM 655 N N . ARG A 1 85 ? -17.337 13.828 -7.236 1.00 43.16 85 ARG A N 1
ATOM 656 C CA . ARG A 1 85 ? -17.134 13.373 -8.641 1.00 43.16 85 ARG A CA 1
A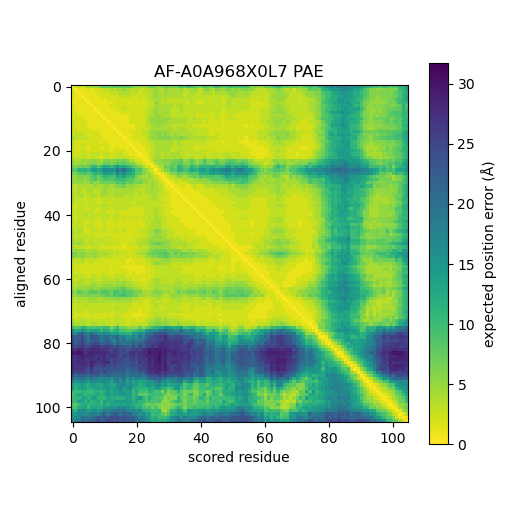TOM 657 C C . ARG A 1 85 ? -16.522 12.016 -9.026 1.00 43.16 85 ARG A C 1
ATOM 659 O O . ARG A 1 85 ? -16.657 11.680 -10.199 1.00 43.16 85 ARG A O 1
ATOM 666 N N . THR A 1 86 ? -15.939 11.196 -8.167 1.00 41.91 86 THR A N 1
ATOM 667 C CA . THR A 1 86 ? -15.621 9.792 -8.509 1.00 41.91 86 THR A CA 1
ATOM 668 C C . THR A 1 86 ? -15.441 9.009 -7.217 1.00 41.91 86 THR A C 1
ATOM 670 O O . THR A 1 86 ? -14.335 8.931 -6.701 1.00 41.91 86 THR A O 1
ATOM 673 N N . CYS A 1 87 ? -16.510 8.454 -6.648 1.00 38.00 87 CYS A N 1
ATOM 674 C CA . CYS A 1 87 ? -16.361 7.580 -5.488 1.00 38.00 87 CYS A CA 1
AT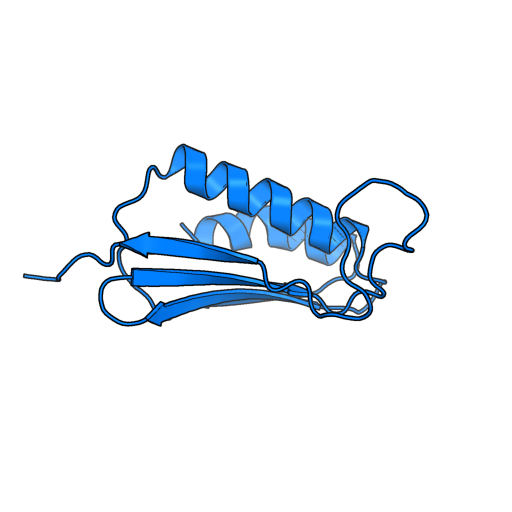OM 675 C C . CYS A 1 87 ? -17.374 6.435 -5.544 1.00 38.00 87 CYS A C 1
ATOM 677 O O . CYS A 1 87 ? -18.579 6.657 -5.662 1.00 38.00 87 CYS A O 1
ATOM 679 N N . LEU A 1 88 ? -16.840 5.214 -5.545 1.00 39.31 88 LEU A N 1
ATOM 680 C CA . LEU A 1 88 ? -17.561 3.947 -5.564 1.00 39.31 88 LEU A CA 1
ATOM 681 C C . LEU A 1 88 ? -17.808 3.502 -4.113 1.00 39.31 88 LEU A C 1
ATOM 683 O O . LEU A 1 88 ? -16.973 3.688 -3.236 1.00 39.31 88 LEU A O 1
ATOM 687 N N . ILE A 1 89 ? -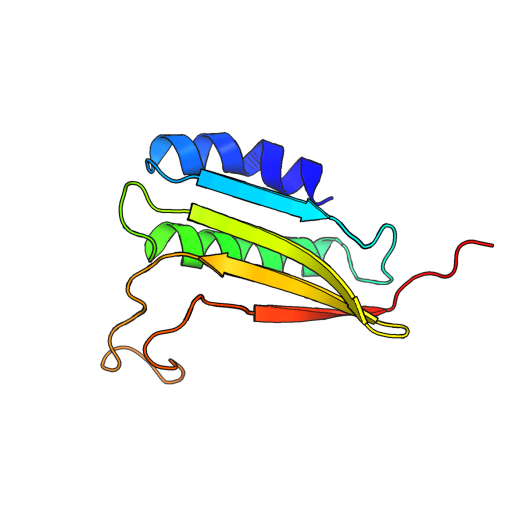18.987 2.948 -3.870 1.00 33.66 89 ILE A N 1
ATOM 688 C CA . ILE A 1 89 ? -19.606 2.728 -2.557 1.00 33.66 89 ILE A CA 1
ATOM 689 C C . ILE A 1 89 ? -19.132 1.402 -1.941 1.00 33.66 89 ILE A C 1
ATOM 691 O O . ILE A 1 89 ? -19.296 0.373 -2.585 1.00 33.66 89 ILE A O 1
ATOM 695 N N . GLY A 1 90 ? -18.651 1.398 -0.690 1.00 37.53 90 GLY A N 1
ATOM 696 C CA . GLY A 1 90 ? -18.506 0.182 0.132 1.00 37.53 90 GLY A CA 1
ATOM 697 C C . GLY A 1 90 ? -17.408 -0.799 -0.294 1.00 37.53 90 GLY A C 1
ATOM 698 O O . GLY A 1 90 ? -17.655 -2.002 -0.347 1.00 37.53 90 GLY A O 1
ATOM 699 N N . PHE A 1 91 ? -16.209 -0.302 -0.595 1.00 46.81 91 PHE A N 1
ATOM 700 C CA . PHE A 1 91 ? -15.094 -1.116 -1.076 1.00 46.81 91 PHE A CA 1
ATOM 701 C C . PHE A 1 91 ? -13.818 -0.868 -0.271 1.00 46.81 91 PHE A C 1
ATOM 703 O O . PHE A 1 91 ? -13.469 0.275 0.006 1.00 46.81 91 PHE A O 1
ATOM 710 N N . THR A 1 92 ? -13.085 -1.948 0.006 1.00 48.78 92 THR A N 1
ATOM 711 C CA . THR A 1 92 ? -11.618 -1.939 0.070 1.00 48.78 92 THR A CA 1
ATOM 712 C C . THR A 1 92 ? -11.097 -1.168 -1.146 1.00 48.78 92 THR A C 1
ATOM 714 O O . THR A 1 92 ? -11.418 -1.559 -2.271 1.00 48.78 92 THR A O 1
ATOM 717 N N . MET A 1 93 ? -10.368 -0.058 -0.972 1.00 51.09 93 MET A N 1
ATOM 718 C CA . MET A 1 93 ? -9.958 0.787 -2.102 1.00 51.09 93 MET A CA 1
ATOM 719 C C . MET A 1 93 ? -8.808 0.158 -2.901 1.00 51.09 93 MET A C 1
ATOM 721 O O . MET A 1 93 ? -7.721 0.709 -2.918 1.00 51.09 93 MET A O 1
ATOM 725 N N . SER A 1 94 ? -9.046 -0.949 -3.608 1.00 52.66 94 SER A N 1
ATOM 726 C CA . SER A 1 94 ? -8.079 -1.591 -4.506 1.00 52.66 94 SER A CA 1
ATOM 727 C C . SER A 1 94 ? -7.853 -0.749 -5.766 1.00 52.66 94 SER A C 1
ATOM 729 O O . SER A 1 94 ? -8.621 -0.827 -6.726 1.00 52.66 94 SER A O 1
ATOM 731 N N . ILE A 1 95 ? -6.804 0.077 -5.788 1.00 58.56 95 ILE A N 1
ATOM 732 C CA . ILE A 1 95 ? -6.382 0.793 -7.006 1.00 58.56 95 ILE A CA 1
ATOM 733 C C . ILE A 1 95 ? -5.251 0.020 -7.669 1.00 58.56 95 ILE A C 1
ATOM 735 O O . ILE A 1 95 ? -4.161 -0.049 -7.113 1.00 58.56 95 ILE A O 1
ATOM 739 N N . MET A 1 96 ? -5.532 -0.518 -8.860 1.00 56.94 96 MET A N 1
ATOM 740 C CA . MET A 1 96 ? -4.596 -1.251 -9.711 1.00 56.94 96 MET A CA 1
ATOM 741 C C . MET A 1 96 ? -3.714 -0.275 -10.501 1.00 56.94 9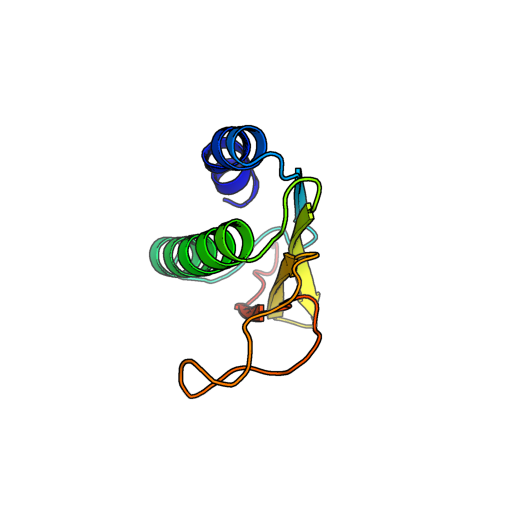6 MET A C 1
ATOM 743 O O . MET A 1 96 ? -4.177 0.394 -11.428 1.00 56.94 96 MET A O 1
ATOM 747 N N . VAL A 1 97 ? -2.422 -0.221 -10.181 1.00 63.78 97 VAL A N 1
ATOM 748 C CA . VAL A 1 97 ? -1.410 0.359 -11.075 1.00 63.78 97 VAL A CA 1
ATOM 749 C C . VAL A 1 97 ? -0.819 -0.769 -11.901 1.00 63.78 97 VAL A C 1
ATOM 751 O O . VAL A 1 97 ? -0.250 -1.701 -11.342 1.00 63.78 97 VAL A O 1
ATOM 754 N N . VAL A 1 98 ? -0.947 -0.682 -13.224 1.00 64.38 98 VAL A N 1
ATOM 755 C CA . VAL A 1 98 ? -0.401 -1.683 -14.141 1.00 64.38 98 VAL A CA 1
ATOM 756 C C . VAL A 1 98 ? 0.960 -1.210 -14.657 1.00 64.38 98 VAL A C 1
ATOM 758 O O . VAL A 1 98 ? 1.053 -0.177 -15.320 1.00 64.38 98 VAL A O 1
ATOM 761 N N . ALA A 1 99 ? 2.019 -1.958 -14.362 1.00 67.06 99 ALA A N 1
ATOM 762 C CA . ALA A 1 99 ? 3.365 -1.750 -14.904 1.00 67.06 99 ALA A CA 1
ATOM 763 C C . ALA A 1 99 ? 3.813 -2.992 -15.680 1.00 67.06 99 ALA A C 1
ATOM 765 O O . ALA A 1 99 ? 3.311 -4.073 -15.421 1.00 67.06 99 ALA A O 1
ATOM 766 N N . ARG A 1 100 ? 4.750 -2.891 -16.625 1.00 70.00 100 ARG A N 1
ATOM 767 C CA . ARG A 1 100 ? 5.210 -4.081 -17.363 1.00 70.00 100 ARG A CA 1
ATOM 768 C C . ARG A 1 100 ? 6.227 -4.860 -16.533 1.00 70.00 100 ARG A C 1
ATOM 770 O O . ARG A 1 100 ? 7.151 -4.246 -16.006 1.00 70.00 100 ARG A O 1
ATOM 777 N N . ALA A 1 101 ? 6.093 -6.175 -16.422 1.00 62.50 101 ALA A N 1
ATOM 778 C CA . ALA A 1 101 ? 7.090 -7.016 -15.766 1.00 62.50 101 ALA A CA 1
ATOM 779 C C . ALA A 1 101 ? 8.393 -7.037 -16.580 1.00 62.50 101 ALA A C 1
ATOM 781 O O . ALA A 1 101 ? 8.375 -6.964 -17.811 1.00 62.50 101 ALA A O 1
AT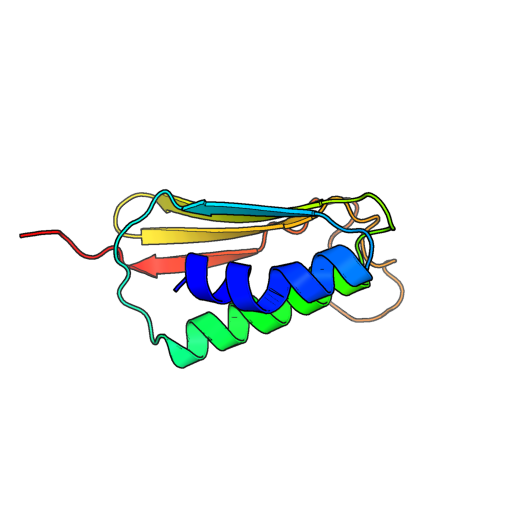OM 782 N N . ARG A 1 102 ? 9.541 -7.102 -15.904 1.00 65.31 102 ARG A N 1
ATOM 783 C CA . ARG A 1 102 ? 10.827 -7.353 -16.563 1.00 65.31 102 ARG A CA 1
ATOM 784 C C . ARG A 1 102 ? 11.081 -8.861 -16.594 1.00 65.31 102 ARG A C 1
ATOM 786 O O . ARG A 1 102 ? 11.032 -9.493 -15.546 1.00 65.31 102 ARG A O 1
ATOM 793 N N . GLU A 1 103 ? 11.384 -9.413 -17.768 1.00 57.53 103 GLU A N 1
ATOM 794 C CA . GLU A 1 103 ? 11.943 -10.766 -17.866 1.00 57.53 103 GLU A CA 1
ATOM 795 C C . GLU A 1 103 ? 13.336 -10.778 -17.220 1.00 57.53 103 GLU A C 1
ATOM 797 O O . GLU A 1 103 ? 14.160 -9.889 -17.464 1.00 57.53 103 GLU A O 1
ATOM 802 N N . VAL A 1 104 ? 13.560 -11.741 -16.327 1.00 55.09 104 VAL A N 1
ATOM 803 C CA . VAL A 1 104 ? 14.883 -12.028 -15.773 1.00 55.09 104 VAL A CA 1
ATOM 804 C C . VAL A 1 104 ? 15.574 -12.938 -16.788 1.00 55.09 104 VAL A C 1
ATOM 806 O O . VAL A 1 104 ? 15.163 -14.088 -16.932 1.00 55.09 104 VAL A O 1
ATOM 809 N N . ASP A 1 105 ? 16.547 -12.395 -17.524 1.00 46.94 105 ASP A N 1
ATOM 810 C CA . ASP A 1 105 ? 17.476 -13.172 -18.363 1.00 46.94 105 ASP A CA 1
ATOM 811 C C . ASP A 1 105 ? 18.420 -14.034 -17.506 1.00 46.94 105 ASP A C 1
ATOM 813 O O . ASP A 1 105 ? 18.908 -13.521 -16.466 1.00 46.94 105 ASP A O 1
#

Secondary structure (DSSP, 8-state):
-HHHHHHHHHHHHHHTT-EEEEEEE---EES-HHHHHHHHHHHHHHHHHHSPTT-EEEEEEEEETTEEEEEEEE------TTSSS---SS----EEEEEEEPP--

Foldseek 3Di:
DQVVLCVVCVVVCVVLQEAEAEAEPADDFPDDPVVVSVVVVVVVVVQSVFAHHNWYWYWYWDDDPQKIWTFIFIPGQFDDPPPDDDGDHDGRRTDTDITGGDDDD

Sequence (105 aa):
MFADVQRQLEPLFVEHHLKLAVEENAELVWADPARLRQVLLILLDNAMCYTPEGGSVTLRSKLHGDMVEIEVADTGVGIAPEHSRTCLIGFTMSIMVVARAREVD

Solvent-accessible surface area (backbone atoms only — not comparable to full-atom values): 6115 Å² total; per-residue (Å²): 104,70,69,56,53,45,68,68,43,47,66,57,32,52,76,59,43,33,44,76,46,79,44,82,60,61,93,49,64,61,66,61,66,67,60,52,51,53,52,52,49,56,54,52,52,50,44,61,75,46,32,52,74,73,28,44,36,35,43,34,33,39,64,59,86,67,27,28,39,32,33,41,36,33,63,32,80,51,76,68,82,88,71,69,99,76,73,80,83,82,49,59,60,65,51,73,47,80,33,38,48,55,84,87,130

Radius of gyration: 14.33 Å; Cα contacts (8 Å, |Δi|>4): 179; chains: 1; bounding box: 39×28×34 Å

Mean predicted aligned error: 8.23 Å

pLDDT: mean 75.86, std 16.85, range [33.66, 93.69]

Nearest PDB structures (foldseek):
  7zp0-assembly1_A  TM=8.652E-01  e=2.923E-06  Escherichia coli 'BL21-Gold(DE3)pLysS AG'
  3a0w-assembly2_B  TM=8.673E-01  e=1.376E-05  Thermotoga maritima
  6paj-assembly1_B  TM=8.934E-01  e=1.235E-04  Staphylococcus aureus
  3d36-assembly1_A  TM=7.711E-01  e=2.306E-05  Geobacillus stearothermophilus 10
  3d36-assembly1_B  TM=7.693E-01  e=6.072E-05  Geobacillus stearothermophilus 10